Protein 4WSF (pdb70)

Radius of gyration: 13.21 Å; Cα contacts (8 Å, |Δi|>4): 270; chains: 2; bounding box: 29×33×33 Å

Secondary structure (DSSP, 8-state):
--TTEEEEEEE-TTS-EEEEEEEEEEEEEEGGGTEEEEEEEETTTS-EEEEEE--TT---EEETTTEEEEEEETTEEEEEEES-HHHHHHHHHHHHHHHT--TT-SBSS--/--SPPPSS---

Nearest PDB structures (foldseek):
  4wsf-assembly1_A  TM=1.009E+00  e=1.507E-22  Drosophila melanogaster
  6r8i-assembly1_A  TM=1.001E+00  e=1.956E-20  Homo sapiens
  7lxe-assembly1_A  TM=8.105E-01  e=1.086E-05  Homo sapiens
  1mke-assembly1_A  TM=8.027E-01  e=7.440E-05  unclassified
  1qc6-assembly1_B  TM=7.968E-01  e=1.333E-03  Mus musculus

Solvent-accessible surface area: 6706 Å² total; per-residue (Å²): 134,64,112,70,61,0,39,6,13,16,29,57,114,136,156,110,20,67,68,135,25,28,0,54,4,43,36,66,113,16,106,160,45,126,12,50,0,0,20,0,118,12,82,104,108,37,53,66,45,16,53,1,54,5,76,93,110,24,17,1,46,18,26,91,64,10,0,0,0,1,50,64,34,151,158,88,24,4,0,0,0,2,55,54,96,41,0,0,38,54,2,4,91,60,0,1,130,50,26,66,65,90,69,90,43,97,53,0,45,139,175,192,77,28,84,112,10,161,45,30,13,101

Sequence (122 aa):
DTRRRVKLYALNAERQWDDRGTGHVSSTYVERLKGISLLVRAESDGSLLLESKIQPDTAYQKQQDTLIVWSEGDNFDLALSFQEKAGCDEIWEKICQVQGKDPSVEITQDIVVFKKPLAPAP

Structure (mmCIF, N/CA/C/O backbone):
data_4WSF
#
_entry.id   4WSF
#
_cell.length_a   67.755
_cell.length_b   67.755
_cell.length_c   53.370
_cell.angle_alpha   90.000
_cell.angle_beta   90.000
_cell.angle_gamma   120.000
#
_symmetry.space_group_name_H-M   'P 61'
#
loop_
_entity.id
_entity.type
_entity.pdbx_description
1 polymer 'Serine/threonine-protein phosphatase 4 regulatory subunit 3'
2 polymer Cenp-C
3 non-polymer 'SULFATE ION'
4 water water
#
loop_
_atom_site.group_PDB
_atom_site.id
_atom_site.type_symbol
_atom_site.label_atom_id
_atom_site.label_alt_id
_atom_site.label_comp_id
_atom_site.label_asym_id
_atom_site.label_entity_id
_atom_site.label_seq_id
_atom_site.pdbx_PDB_ins_code
_atom_site.Cartn_x
_atom_site.Cartn_y
_atom_site.Cartn_z
_atom_site.occupancy
_atom_site.B_iso_or_equiv
_atom_site.auth_seq_id
_atom_site.auth_comp_id
_atom_site.auth_asym_id
_atom_site.auth_atom_id
_atom_site.pdbx_PDB_model_num
ATOM 1 N N . ASP A 1 3 ? 38.548 20.599 -13.655 1.00 62.59 4 ASP A N 1
ATOM 2 C CA . ASP A 1 3 ? 39.407 21.648 -13.117 1.00 61.76 4 ASP A CA 1
ATOM 3 C C . ASP A 1 3 ? 40.868 21.206 -13.106 1.00 53.52 4 ASP A C 1
ATOM 4 O O . ASP A 1 3 ? 41.162 20.020 -12.900 1.00 55.45 4 ASP A O 1
ATOM 12 N N . THR A 1 4 ? 41.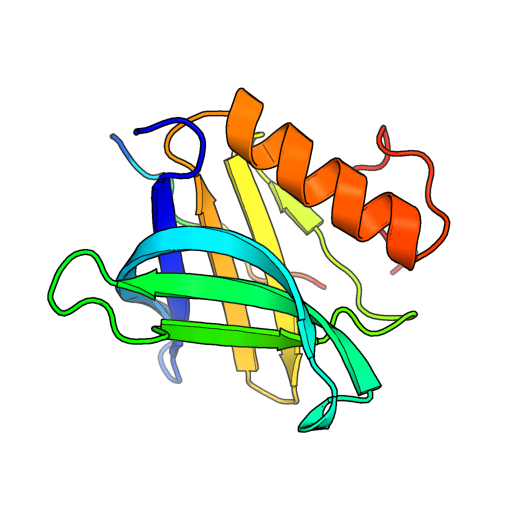772 22.158 -13.338 1.00 41.59 5 THR A N 1
ATOM 13 C CA . THR A 1 4 ? 43.208 21.890 -13.276 1.00 32.90 5 THR A CA 1
ATOM 14 C C . THR A 1 4 ? 43.969 22.770 -12.292 1.00 25.15 5 THR A C 1
ATOM 15 O O . THR A 1 4 ? 45.102 22.443 -11.941 1.00 22.61 5 THR A O 1
ATOM 26 N N . ARG A 1 5 ? 43.386 23.884 -11.855 1.00 23.70 6 ARG A N 1
ATOM 27 C CA . ARG A 1 5 ? 44.155 24.796 -11.014 1.00 23.67 6 ARG A CA 1
ATOM 28 C C . ARG A 1 5 ? 44.575 24.119 -9.710 1.00 21.41 6 ARG A C 1
ATOM 29 O O . ARG A 1 5 ? 45.646 24.400 -9.202 1.00 19.25 6 ARG A O 1
ATOM 50 N N . ARG A 1 6 ? 43.746 23.222 -9.180 1.00 20.78 7 ARG A N 1
ATOM 51 C CA . ARG A 1 6 ? 44.070 22.542 -7.924 1.00 19.69 7 ARG A CA 1
ATOM 52 C C . ARG A 1 6 ? 44.513 21.091 -8.130 1.00 18.04 7 ARG A C 1
ATOM 53 O O . ARG A 1 6 ? 44.530 20.286 -7.197 1.00 17.57 7 ARG A O 1
ATOM 74 N N . ARG A 1 7 ? 44.903 20.763 -9.350 1.00 18.22 8 ARG A N 1
ATOM 75 C CA . ARG A 1 7 ? 45.354 19.425 -9.656 1.00 17.64 8 ARG A CA 1
ATOM 76 C C . ARG A 1 7 ? 46.770 19.254 -9.163 1.00 17.60 8 ARG A C 1
ATOM 77 O O . ARG A 1 7 ? 47.630 20.122 -9.400 1.00 18.41 8 ARG A O 1
ATOM 98 N N . VAL A 1 8 ? 46.993 18.151 -8.446 1.00 17.29 9 VAL A N 1
ATOM 99 C CA . VAL A 1 8 ? 48.276 17.869 -7.811 1.00 16.80 9 VAL A CA 1
ATOM 100 C C . VAL A 1 8 ? 48.645 16.410 -7.927 1.00 18.08 9 VAL A C 1
ATOM 101 O O . VAL A 1 8 ? 47.791 15.555 -8.165 1.00 19.62 9 VAL A O 1
ATOM 114 N N . LYS A 1 9 ? 49.929 16.138 -7.724 1.00 17.36 10 LYS A N 1
ATOM 115 C CA . LYS A 1 9 ? 50.402 14.793 -7.446 1.00 18.14 10 LYS A CA 1
ATOM 116 C C . LYS A 1 9 ? 50.954 14.798 -6.022 1.00 18.93 10 LYS A C 1
ATOM 117 O O . LYS A 1 9 ? 51.618 15.736 -5.627 1.00 19.36 10 LYS A O 1
ATOM 136 N N . LEU A 1 10 ? 50.623 13.782 -5.238 1.00 18.67 11 LEU A N 1
ATOM 137 C CA . LEU A 1 10 ? 51.193 13.635 -3.903 1.00 20.50 11 LEU A CA 1
ATOM 138 C C . LEU A 1 10 ? 52.390 12.705 -3.962 1.00 20.91 11 LEU A C 1
ATOM 139 O O . LEU A 1 10 ? 52.277 11.583 -4.453 1.00 23.82 11 LEU A O 1
ATOM 155 N N . TYR A 1 11 ? 53.529 13.174 -3.456 1.00 20.47 12 TYR A N 1
ATOM 156 C CA . TYR A 1 11 ? 54.726 12.353 -3.336 1.00 21.17 12 TYR A CA 1
ATOM 157 C C . TYR A 1 11 ? 55.025 12.113 -1.871 1.00 22.38 12 TYR A C 1
ATOM 158 O O . TYR A 1 11 ? 54.809 12.987 -1.040 1.00 19.75 12 TYR A O 1
ATOM 176 N N . ALA A 1 12 ? 55.540 10.929 -1.568 1.00 25.19 13 ALA A N 1
ATOM 177 C CA . ALA A 1 12 ? 55.992 10.607 -0.225 1.00 24.95 13 ALA A CA 1
ATOM 178 C C . ALA A 1 12 ? 57.374 9.967 -0.296 1.00 30.60 13 ALA A C 1
ATOM 179 O O . ALA A 1 12 ? 57.638 9.126 -1.153 1.00 31.00 13 ALA A O 1
ATOM 186 N N . LEU A 1 13 ? 58.256 10.394 0.594 1.00 31.63 14 LEU A N 1
ATOM 187 C CA . LEU A 1 13 ? 59.616 9.874 0.647 1.00 35.66 14 LEU A CA 1
ATOM 188 C C . LEU A 1 13 ? 59.647 8.495 1.305 1.00 42.00 14 LEU A C 1
ATOM 189 O O . LEU A 1 13 ? 59.175 8.330 2.427 1.00 42.40 14 LEU A O 1
ATOM 205 N N . ASN A 1 14 ? 60.201 7.506 0.611 1.00 47.91 15 ASN A N 1
ATOM 206 C CA . ASN A 1 14 ? 60.238 6.150 1.153 1.00 54.66 15 ASN A CA 1
ATOM 207 C C . ASN A 1 14 ? 61.543 5.850 1.882 1.00 61.04 15 ASN A C 1
ATOM 208 O O . ASN A 1 14 ? 62.446 6.689 1.932 1.00 60.20 15 ASN A O 1
ATOM 219 N N . ALA A 1 15 ? 61.624 4.643 2.440 1.00 67.25 16 ALA A N 1
ATOM 220 C CA . ALA A 1 15 ? 62.786 4.203 3.204 1.00 71.86 16 ALA A CA 1
ATOM 221 C C . ALA A 1 15 ? 64.055 4.244 2.361 1.00 75.81 16 ALA A C 1
ATOM 222 O O . ALA A 1 15 ? 65.152 4.449 2.885 1.00 76.89 16 ALA A O 1
ATOM 229 N N . GLU A 1 16 ? 63.897 4.044 1.055 1.00 77.46 17 GLU A N 1
ATOM 230 C CA . GLU A 1 16 ? 65.021 4.084 0.125 1.00 78.69 17 GLU A CA 1
ATOM 231 C C . GLU A 1 16 ? 65.298 5.513 -0.344 1.00 75.33 17 GLU A C 1
ATOM 232 O O . GLU A 1 16 ? 66.144 5.741 -1.209 1.00 73.55 17 GLU A O 1
ATOM 244 N N . ARG A 1 17 ? 64.570 6.463 0.237 1.00 74.20 18 ARG A N 1
ATOM 245 C CA . ARG A 1 17 ? 64.739 7.881 -0.057 1.00 73.49 18 ARG A CA 1
ATOM 246 C C . ARG A 1 17 ? 64.453 8.205 -1.526 1.00 69.16 18 ARG A C 1
ATOM 247 O O . ARG A 1 17 ? 65.090 9.069 -2.123 1.00 68.65 18 ARG A O 1
ATOM 268 N N . GLN A 1 18 ? 63.496 7.493 -2.106 1.00 65.27 19 GLN A N 1
ATOM 269 C CA . GLN A 1 18 ? 62.924 7.890 -3.383 1.00 61.94 19 GLN A CA 1
ATOM 270 C C . GLN A 1 18 ? 61.597 8.554 -3.081 1.00 52.84 19 GLN A C 1
ATOM 271 O O . GLN A 1 18 ? 60.911 8.151 -2.147 1.00 48.76 19 GLN A O 1
ATOM 285 N N . TRP A 1 19 ? 61.240 9.569 -3.860 1.00 46.97 20 TRP A N 1
ATOM 286 C CA . TRP A 1 19 ? 59.910 10.148 -3.773 1.00 42.05 20 TRP A CA 1
ATOM 287 C C . TRP A 1 19 ? 58.939 9.259 -4.524 1.00 42.29 20 TRP A C 1
ATOM 288 O O . TRP A 1 19 ? 59.008 9.132 -5.753 1.00 44.11 20 TRP A O 1
ATOM 309 N N . ASP A 1 20 ? 58.051 8.624 -3.773 1.00 40.93 21 ASP A N 1
ATOM 310 C CA . ASP A 1 20 ? 57.073 7.722 -4.353 1.00 42.49 21 ASP A CA 1
ATOM 311 C C . ASP A 1 20 ? 55.829 8.495 -4.775 1.00 37.61 21 ASP A C 1
ATOM 312 O O . ASP A 1 20 ? 55.291 9.292 -4.010 1.00 34.17 21 ASP A O 1
ATOM 321 N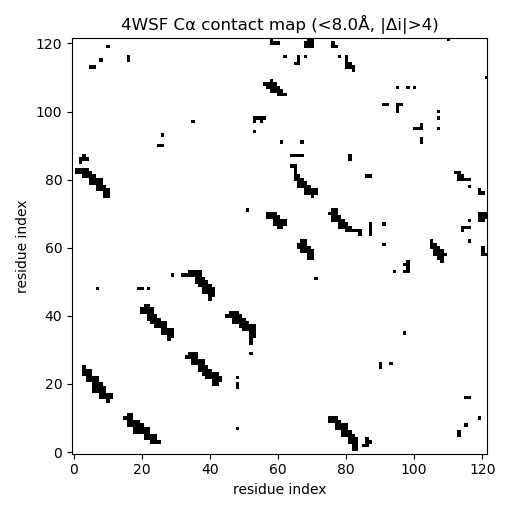 N . ASP A 1 21 ? 55.393 8.256 -6.002 1.00 36.63 22 ASP A N 1
ATOM 322 C CA . ASP A 1 21 ? 54.187 8.871 -6.539 1.00 36.40 22 ASP A CA 1
ATOM 323 C C . ASP A 1 21 ? 52.984 8.156 -5.938 1.00 37.08 22 ASP A C 1
ATOM 324 O O . ASP A 1 21 ? 52.772 6.974 -6.186 1.00 39.56 22 ASP A O 1
ATOM 333 N N . ARG A 1 22 ? 52.233 8.872 -5.112 1.00 33.69 23 ARG A N 1
ATOM 334 C CA . ARG A 1 22 ? 51.084 8.317 -4.398 1.00 33.77 23 ARG A CA 1
ATOM 335 C C . ARG A 1 22 ? 49.741 8.556 -5.099 1.00 33.03 23 ARG A C 1
ATOM 336 O O . ARG A 1 22 ? 48.698 8.056 -4.667 1.00 34.42 23 ARG A O 1
ATOM 357 N N . GLY A 1 23 ? 49.773 9.304 -6.188 1.00 27.49 24 GLY A N 1
ATOM 358 C CA . GLY A 1 23 ? 48.588 9.511 -6.993 1.00 27.17 24 GLY A CA 1
ATOM 359 C C . GLY A 1 23 ? 48.305 10.958 -7.323 1.00 24.81 24 GLY A C 1
ATOM 360 O O . GLY A 1 23 ? 48.811 11.883 -6.684 1.00 23.33 24 GLY A O 1
ATOM 364 N N . THR A 1 24 ? 47.485 11.132 -8.349 1.00 24.01 25 THR A N 1
ATOM 365 C CA . THR A 1 24 ? 47.028 12.440 -8.788 1.00 22.00 25 THR A CA 1
ATOM 366 C C . THR A 1 24 ? 45.667 12.747 -8.175 1.00 21.17 25 THR A C 1
ATOM 367 O O . THR A 1 24 ? 44.838 11.850 -8.000 1.00 23.01 25 THR A O 1
ATOM 378 N N . GLY A 1 25 ? 45.427 14.014 -7.860 1.00 20.91 26 GLY A N 1
ATOM 379 C CA . GLY A 1 25 ? 44.181 14.391 -7.239 1.00 20.73 26 GLY A CA 1
ATOM 380 C C . GLY A 1 25 ? 43.977 15.885 -7.258 1.00 19.19 26 GLY A C 1
ATOM 381 O O . GLY A 1 25 ? 44.698 16.619 -7.945 1.00 19.74 26 GLY A O 1
ATOM 385 N N . HIS A 1 26 ? 42.987 16.332 -6.495 1.00 19.81 27 HIS A N 1
ATOM 386 C CA . HIS A 1 26 ? 42.698 17.750 -6.362 1.00 19.80 27 HIS A CA 1
ATOM 387 C C . HIS A 1 26 ? 42.730 18.156 -4.914 1.00 18.06 27 HIS A C 1
ATOM 388 O O . HIS A 1 26 ? 42.178 17.456 -4.066 1.00 18.21 27 HIS A O 1
ATOM 402 N N . VAL A 1 27 ? 43.412 19.268 -4.656 1.00 16.86 28 VAL A N 1
ATOM 403 C CA . VAL A 1 27 ? 43.671 19.735 -3.298 1.00 15.86 28 VAL A CA 1
ATOM 404 C C . VAL A 1 27 ? 42.751 20.874 -2.889 1.00 17.08 28 VAL A C 1
ATOM 405 O O . VAL A 1 27 ? 42.407 21.757 -3.682 1.00 18.54 28 VAL A O 1
ATOM 418 N N . SER A 1 28 ? 42.341 20.832 -1.622 1.00 15.90 29 SER A N 1
ATOM 419 C CA . SER A 1 28 ? 41.542 21.882 -1.026 1.00 17.25 29 SER A CA 1
ATOM 420 C C . SER A 1 28 ? 41.952 22.013 0.433 1.00 16.25 29 SER A C 1
ATOM 421 O O . SER A 1 28 ? 42.746 21.210 0.931 1.00 17.30 29 SER A O 1
ATOM 429 N N . SER A 1 29 ? 41.403 23.019 1.105 1.00 19.31 30 SER A N 1
ATOM 430 C CA . SER A 1 29 ? 41.548 23.120 2.551 1.00 19.35 30 SER A CA 1
ATOM 431 C C . SER A 1 29 ? 40.194 23.310 3.200 1.00 22.12 30 SER A C 1
ATOM 432 O O . SER A 1 29 ? 39.281 23.907 2.623 1.00 25.25 30 SER A O 1
ATOM 440 N N . THR A 1 30 ? 40.066 22.807 4.414 1.00 20.28 31 THR A N 1
ATOM 441 C CA . THR A 1 30 ? 38.839 23.009 5.173 1.00 22.17 31 THR A CA 1
ATOM 442 C C . THR A 1 30 ? 39.101 22.618 6.608 1.00 21.22 31 THR A C 1
ATOM 443 O O . THR A 1 30 ? 40.101 21.965 6.908 1.00 19.30 31 THR A O 1
ATOM 454 N N . TYR A 1 31 ? 38.210 23.035 7.497 1.00 23.23 32 TYR A N 1
ATOM 455 C CA . TYR A 1 31 ? 38.286 22.614 8.879 1.00 24.86 32 TYR A CA 1
ATOM 456 C C . TYR A 1 31 ? 37.835 21.173 9.012 1.00 26.15 32 TYR A C 1
ATOM 457 O O . TYR A 1 31 ? 36.763 20.811 8.550 1.00 28.18 32 TYR A O 1
ATOM 475 N N . VAL A 1 32 ? 38.661 20.370 9.671 1.00 26.04 33 VAL A N 1
ATOM 476 C CA . VAL A 1 32 ? 38.347 18.972 9.939 1.00 28.42 33 VAL A CA 1
ATOM 477 C C . VAL A 1 32 ? 38.238 18.780 11.444 1.00 33.86 33 VAL A C 1
ATOM 478 O O . VAL A 1 32 ? 39.234 18.905 12.161 1.00 34.89 33 VAL A O 1
ATOM 491 N N . GLU A 1 33 ? 37.029 18.479 11.913 1.00 36.14 34 GLU A N 1
ATOM 492 C CA . GLU A 1 33 ? 36.761 18.384 13.343 1.00 40.46 34 GLU A CA 1
ATOM 493 C C . GLU A 1 33 ? 37.627 17.335 14.035 1.00 42.11 34 GLU A C 1
ATOM 494 O O . GLU A 1 33 ? 38.143 17.581 15.121 1.00 43.03 34 GLU A O 1
ATOM 506 N N . ARG A 1 34 ? 37.793 16.171 13.413 1.00 44.40 35 ARG A N 1
ATOM 507 C CA . ARG A 1 34 ? 38.516 15.082 14.063 1.00 46.52 35 ARG A CA 1
ATOM 508 C C . ARG A 1 34 ? 39.985 15.446 14.205 1.00 40.74 35 ARG A C 1
ATOM 509 O O . ARG A 1 34 ? 40.697 14.839 14.994 1.00 42.91 35 ARG A O 1
ATOM 530 N N . LEU A 1 35 ? 40.425 16.452 13.445 1.00 38.44 36 LEU A N 1
ATOM 531 C CA . LEU A 1 35 ? 41.789 16.949 13.526 1.00 37.84 36 LEU A CA 1
ATOM 532 C C . LEU A 1 35 ? 41.878 18.293 14.255 1.00 37.70 36 LEU A C 1
ATOM 533 O O . LEU A 1 35 ? 42.965 18.763 14.569 1.00 35.69 36 LEU A O 1
ATOM 549 N N . LYS A 1 36 ? 40.732 18.909 14.515 1.00 36.56 37 LYS A N 1
ATOM 550 C CA . LYS A 1 36 ? 40.684 20.174 15.240 1.00 35.24 37 LYS A CA 1
ATOM 551 C C . LYS A 1 36 ? 41.507 21.249 14.552 1.00 31.76 37 LYS A C 1
ATOM 552 O O . LYS A 1 36 ? 42.291 21.926 15.179 1.00 33.55 37 LYS A O 1
ATOM 571 N N . GLY A 1 37 ? 41.354 21.396 13.244 1.00 28.00 38 GLY A N 1
ATOM 572 C CA . GLY A 1 37 ? 42.005 22.511 12.584 1.00 24.92 38 GLY A CA 1
ATOM 573 C C . GLY A 1 37 ? 41.844 22.461 11.087 1.00 22.96 38 GLY A C 1
ATOM 574 O O . GLY A 1 37 ? 41.395 21.453 10.546 1.00 22.76 38 GLY A O 1
ATOM 578 N N . ILE A 1 38 ? 42.205 23.565 10.440 1.00 20.84 39 ILE A N 1
ATOM 579 C CA . ILE A 1 38 ? 42.240 23.643 8.987 1.00 18.64 39 ILE A CA 1
ATOM 580 C C . ILE A 1 38 ? 43.238 22.615 8.496 1.00 17.12 39 ILE A C 1
ATOM 581 O O . ILE A 1 38 ? 44.355 22.536 9.003 1.00 17.94 39 ILE A O 1
ATOM 597 N N . SER A 1 39 ? 42.842 21.857 7.475 1.00 16.14 40 SER A N 1
ATOM 598 C CA . SER A 1 39 ? 43.604 20.725 6.989 1.00 16.17 40 SER A CA 1
ATOM 599 C C . SER A 1 39 ? 43.669 20.752 5.475 1.00 16.98 40 SER A C 1
ATOM 600 O O . SER A 1 39 ? 42.775 21.278 4.830 1.00 17.92 40 SER A O 1
ATOM 608 N N . LEU A 1 40 ? 44.731 20.181 4.929 1.00 15.12 41 LEU A N 1
ATOM 609 C CA . LEU A 1 40 ? 44.834 19.980 3.482 1.00 14.62 41 LEU A CA 1
ATOM 610 C C . LEU A 1 40 ? 44.243 18.637 3.120 1.00 16.96 41 LEU A C 1
ATOM 611 O O . LEU A 1 40 ? 44.593 17.622 3.730 1.00 18.40 41 LEU A O 1
ATOM 627 N N . LEU A 1 41 ? 43.364 18.645 2.115 1.00 16.88 42 LEU A N 1
ATOM 628 C CA . LEU A 1 41 ? 42.704 17.441 1.625 1.00 16.21 42 LEU A CA 1
ATOM 629 C C . LEU A 1 41 ? 43.064 17.252 0.165 1.00 16.85 42 LEU A C 1
ATOM 630 O O . LEU A 1 41 ? 43.035 18.200 -0.584 1.00 19.94 42 LEU A O 1
ATOM 646 N N . VAL A 1 42 ? 43.419 16.035 -0.218 1.00 16.34 43 VAL A N 1
ATOM 647 C CA . VAL A 1 42 ? 43.615 15.711 -1.626 1.00 17.30 43 VAL A CA 1
ATOM 648 C C . VAL A 1 42 ? 42.674 14.588 -1.979 1.00 18.95 43 VAL A C 1
ATOM 649 O O . VAL A 1 42 ? 42.719 13.518 -1.367 1.00 20.49 43 VAL A O 1
ATOM 662 N N . ARG A 1 43 ? 41.818 14.841 -2.973 1.00 20.42 44 ARG A N 1
ATOM 663 C CA . ARG A 1 43 ? 40.869 13.845 -3.449 1.00 20.55 44 ARG A CA 1
ATOM 664 C C . ARG A 1 43 ? 41.396 13.204 -4.721 1.00 19.09 44 ARG A C 1
ATOM 665 O O . ARG A 1 43 ? 41.706 13.885 -5.692 1.00 20.23 44 ARG A O 1
ATOM 686 N N . ALA A 1 44 ? 41.476 11.882 -4.707 1.00 18.74 45 ALA A N 1
ATOM 687 C CA . ALA A 1 44 ? 42.083 11.124 -5.798 1.00 19.52 45 ALA A CA 1
ATOM 688 C C . ALA A 1 44 ? 41.264 11.196 -7.065 1.00 18.95 45 ALA A C 1
ATOM 689 O O . ALA A 1 44 ? 40.058 11.047 -7.035 1.00 18.10 45 ALA A O 1
ATOM 696 N N . GLU A 1 45 ? 41.931 11.405 -8.188 1.00 19.56 46 GLU A N 1
ATOM 697 C CA . GLU A 1 45 ? 41.265 11.308 -9.480 1.00 22.37 46 GLU A CA 1
ATOM 698 C C . GLU A 1 45 ? 40.792 9.894 -9.783 1.00 22.03 46 GLU A C 1
ATOM 699 O O . GLU A 1 45 ? 39.788 9.694 -10.473 1.00 21.87 46 GLU A O 1
ATOM 711 N N . SER A 1 46 ? 41.526 8.911 -9.276 1.00 21.09 47 SER A N 1
ATOM 712 C CA . SER A 1 46 ? 41.220 7.507 -9.533 1.00 23.01 47 SER A CA 1
ATOM 713 C C . SER A 1 46 ? 39.835 7.107 -9.034 1.00 21.90 47 SER A C 1
ATOM 714 O O . SER A 1 46 ? 39.018 6.553 -9.783 1.00 23.01 47 SER A O 1
ATOM 722 N N . ASP A 1 47 ? 39.568 7.365 -7.753 1.00 20.05 48 ASP A N 1
ATOM 723 C CA . ASP A 1 47 ? 38.353 6.829 -7.129 1.00 19.26 48 ASP A CA 1
ATOM 724 C C . ASP A 1 47 ? 37.659 7.790 -6.177 1.00 19.04 48 ASP A C 1
ATOM 725 O O . ASP A 1 47 ? 36.689 7.413 -5.540 1.00 19.29 48 ASP A O 1
ATOM 734 N N . GLY A 1 48 ? 38.136 9.028 -6.116 1.00 18.25 49 GLY A N 1
ATOM 735 C CA . GLY A 1 48 ? 37.521 10.063 -5.306 1.00 17.52 49 GLY A CA 1
ATOM 736 C C . GLY A 1 48 ? 37.772 9.947 -3.816 1.00 16.88 49 GLY A C 1
ATOM 737 O O . GLY A 1 48 ? 37.152 10.666 -3.029 1.00 20.77 49 GLY A O 1
ATOM 741 N N . SER A 1 49 ? 38.676 9.056 -3.433 1.00 17.61 50 SER A N 1
ATOM 742 C CA . SER A 1 49 ? 39.015 8.873 -2.020 1.00 16.60 50 SER A CA 1
ATOM 743 C C . SER A 1 49 ? 39.954 9.967 -1.558 1.00 17.65 50 SER A C 1
ATOM 744 O O . SER A 1 49 ? 40.570 10.645 -2.370 1.00 19.66 50 SER A O 1
ATOM 752 N N . LEU A 1 50 ? 40.089 10.130 -0.246 1.00 18.41 51 LEU A N 1
ATOM 753 C CA . LEU A 1 50 ? 41.039 11.101 0.279 1.00 19.29 51 LEU A CA 1
ATOM 754 C C . LEU A 1 50 ? 42.417 10.471 0.334 1.00 20.03 51 LEU A C 1
ATOM 755 O O . LEU A 1 50 ? 42.706 9.601 1.161 1.00 23.34 51 LEU A O 1
ATOM 771 N N . LEU A 1 51 ? 43.256 10.926 -0.581 1.00 18.77 52 LEU A N 1
ATOM 772 C CA . LEU A 1 51 ? 44.645 10.531 -0.672 1.00 21.26 52 LEU A CA 1
ATOM 773 C C . LEU A 1 51 ? 45.440 11.150 0.485 1.00 20.59 52 LEU A C 1
ATOM 774 O O . LEU A 1 51 ? 46.396 10.558 1.013 1.00 22.98 52 LEU A O 1
ATOM 790 N N . LEU A 1 52 ? 45.014 12.342 0.878 1.00 19.27 53 LEU A N 1
ATOM 791 C CA . LEU A 1 52 ? 45.652 13.099 1.961 1.00 18.64 53 LEU A CA 1
ATOM 792 C C . LEU A 1 52 ? 44.607 13.811 2.791 1.00 18.77 53 LEU A C 1
ATOM 793 O O . LEU A 1 52 ? 43.673 14.384 2.247 1.00 18.79 53 LEU A O 1
ATOM 809 N N . GLU A 1 53 ? 44.777 13.775 4.112 1.00 19.23 54 GLU A N 1
ATOM 810 C CA . GLU A 1 53 ? 44.003 14.606 5.023 1.00 20.49 54 GLU A CA 1
ATOM 811 C C . GLU A 1 53 ? 44.946 15.012 6.147 1.00 22.19 54 GLU A C 1
ATOM 812 O O . GLU A 1 53 ? 45.135 14.270 7.092 1.00 24.85 54 GLU A O 1
ATOM 824 N N . SER A 1 54 ? 45.534 16.200 6.020 1.00 19.95 55 SER A N 1
ATOM 825 C CA . SER A 1 54 ? 46.696 16.617 6.808 1.00 18.84 55 SER A CA 1
ATOM 826 C C . SER A 1 54 ? 46.474 17.955 7.483 1.00 18.60 55 SER A C 1
ATOM 827 O O . SER A 1 54 ? 46.341 18.975 6.825 1.00 18.20 55 SER A O 1
ATOM 835 N N . LYS A 1 55 ? 46.447 17.951 8.814 1.00 19.40 56 LYS A N 1
ATOM 836 C CA . LYS A 1 55 ? 46.218 19.186 9.553 1.00 19.70 56 LYS A CA 1
ATOM 837 C C . LYS A 1 55 ? 47.384 20.125 9.347 1.00 18.22 56 LYS A C 1
ATOM 838 O O . LYS A 1 55 ? 48.532 19.697 9.340 1.00 21.14 56 LYS A O 1
ATOM 857 N N . ILE A 1 56 ? 47.083 21.412 9.192 1.00 16.00 57 ILE A N 1
ATOM 858 C CA . ILE A 1 56 ? 48.131 22.412 9.111 1.00 15.46 57 ILE A CA 1
ATOM 859 C C . ILE A 1 56 ? 48.502 22.793 10.548 1.00 17.23 57 ILE A C 1
ATOM 860 O O . ILE A 1 56 ? 47.824 23.613 11.183 1.00 19.40 57 ILE A O 1
ATOM 876 N N . GLN A 1 57 ? 49.562 22.182 11.065 1.00 18.09 58 GLN A N 1
ATOM 877 C CA . GLN A 1 57 ? 50.011 22.486 12.438 1.00 18.58 58 GLN A CA 1
ATOM 878 C C . GLN A 1 57 ? 50.609 23.888 12.480 1.00 19.45 58 GLN A C 1
ATOM 879 O O . GLN A 1 57 ? 51.094 24.376 11.482 1.00 19.93 58 GLN A O 1
ATOM 893 N N . PRO A 1 58 ? 50.590 24.540 13.651 1.00 19.77 59 PRO A N 1
ATOM 894 C CA . PRO A 1 58 ? 51.049 25.932 13.654 1.00 18.82 59 PRO A CA 1
ATOM 895 C C . PRO A 1 58 ? 52.554 26.070 13.455 1.00 18.45 59 PRO A C 1
ATOM 896 O O . PRO A 1 58 ? 53.023 27.135 13.068 1.00 18.99 59 PRO A O 1
ATOM 907 N N . ASP A 1 59 ? 53.307 25.010 13.711 1.00 20.31 60 ASP A N 1
ATOM 908 C CA . ASP A 1 59 ? 54.757 25.134 13.764 1.00 20.99 60 ASP A CA 1
ATOM 909 C C . ASP A 1 59 ? 55.499 24.293 12.739 1.00 20.01 60 ASP A C 1
ATOM 910 O O . ASP A 1 59 ? 56.735 24.254 12.746 1.00 24.12 60 ASP A O 1
ATOM 919 N N . THR A 1 60 ? 54.757 23.687 11.815 1.00 19.13 61 THR A N 1
ATOM 920 C CA . THR A 1 60 ? 55.367 22.887 10.766 1.00 18.64 61 THR A CA 1
ATOM 921 C C . THR A 1 60 ? 56.076 23.789 9.773 1.00 20.24 61 THR A C 1
ATOM 922 O O . THR A 1 60 ? 55.538 24.813 9.358 1.00 20.45 61 THR A O 1
ATOM 933 N N . ALA A 1 61 ? 57.289 23.407 9.404 1.00 21.67 62 ALA A N 1
ATOM 934 C CA . ALA A 1 61 ? 58.019 24.117 8.369 1.00 20.24 62 ALA A CA 1
ATOM 935 C C . ALA A 1 61 ? 57.603 23.618 7.007 1.00 19.39 62 ALA A C 1
ATOM 936 O O . ALA A 1 61 ? 58.068 22.578 6.573 1.00 22.40 62 ALA A O 1
ATOM 943 N N . TYR A 1 62 ? 56.716 24.356 6.346 1.00 17.87 63 TYR A N 1
ATOM 944 C CA . TYR A 1 62 ? 56.367 24.084 4.956 1.00 17.48 63 TYR A CA 1
ATOM 945 C C . TYR A 1 62 ? 57.337 24.840 4.097 1.00 18.60 63 TYR A C 1
ATOM 946 O O . TYR A 1 62 ? 57.621 26.007 4.375 1.00 19.80 63 TYR A O 1
ATOM 964 N N . GLN A 1 63 ? 57.830 24.190 3.052 1.00 19.75 64 GLN A N 1
ATOM 965 C CA . GLN A 1 63 ? 58.760 24.818 2.126 1.00 20.67 64 GLN A CA 1
ATOM 966 C C . GLN A 1 63 ? 58.188 24.802 0.719 1.00 18.23 64 GLN A C 1
ATOM 967 O O . GLN A 1 63 ? 57.753 23.771 0.220 1.00 19.40 64 GLN A O 1
ATOM 981 N N . LYS A 1 64 ? 58.205 25.962 0.079 1.00 20.27 65 LYS A N 1
ATOM 982 C CA . LYS A 1 64 ? 57.794 26.050 -1.310 1.00 20.40 65 LYS A CA 1
ATOM 983 C C . LYS A 1 64 ? 59.017 25.918 -2.180 1.00 23.14 65 LYS A C 1
ATOM 984 O O . LYS A 1 64 ? 59.932 26.727 -2.060 1.00 28.47 65 LYS A O 1
ATOM 1003 N N . GLN A 1 65 ? 59.036 24.904 -3.049 1.00 20.75 66 GLN A N 1
ATOM 1004 C CA . GLN A 1 65 ? 60.165 24.661 -3.947 1.00 22.16 66 GLN A CA 1
ATOM 1005 C C . GLN A 1 65 ? 59.728 24.836 -5.380 1.00 18.31 66 GLN A C 1
ATOM 1006 O O . GLN A 1 65 ? 58.673 24.328 -5.776 1.00 19.28 66 GLN A O 1
ATOM 1020 N N . GLN A 1 66 ? 60.563 25.512 -6.164 1.00 19.70 67 GLN A N 1
ATOM 1021 C CA . GLN A 1 66 ? 60.370 25.610 -7.618 1.00 19.07 67 GLN A CA 1
ATOM 1022 C C . GLN A 1 66 ? 58.992 26.104 -8.030 1.00 19.51 67 GLN A C 1
ATOM 1023 O O . GLN A 1 66 ? 58.465 25.696 -9.076 1.00 19.53 67 GLN A O 1
ATOM 1037 N N . ASP A 1 67 ? 58.418 26.960 -7.195 1.00 19.44 68 ASP A N 1
ATOM 1038 C CA . ASP A 1 67 ? 57.111 27.603 -7.434 1.00 18.16 68 ASP A CA 1
ATOM 1039 C C . ASP A 1 67 ? 55.906 26.674 -7.394 1.00 16.50 68 ASP A C 1
ATOM 1040 O O . ASP A 1 67 ? 54.790 27.162 -7.211 1.00 22.24 68 ASP A O 1
ATOM 1049 N N . THR A 1 68 ? 56.093 25.358 -7.526 1.00 15.13 69 THR A N 1
ATOM 1050 C CA . THR A 1 68 ? 54.936 24.465 -7.662 1.00 16.52 69 THR A CA 1
ATOM 1051 C C . THR A 1 68 ? 54.962 23.268 -6.722 1.00 16.56 69 THR A C 1
ATOM 1052 O O . THR A 1 68 ? 5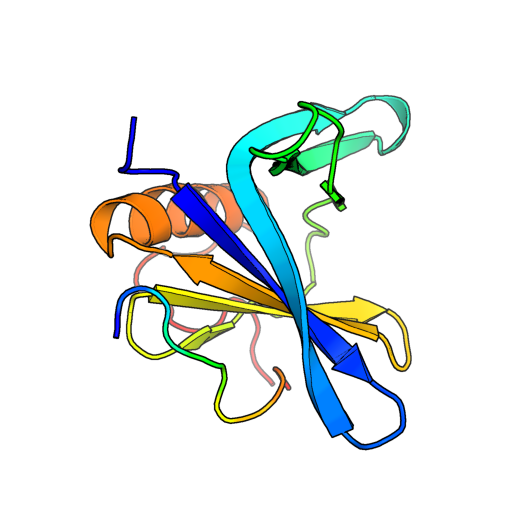4.099 22.399 -6.818 1.00 17.47 69 THR A O 1
ATOM 1063 N N . LEU A 1 69 ? 55.950 23.216 -5.823 1.00 15.40 70 LEU A N 1
ATOM 1064 C CA . LEU A 1 69 ? 56.021 22.161 -4.810 1.00 16.46 70 LEU A CA 1
ATOM 1065 C C . LEU A 1 69 ? 55.843 22.752 -3.421 1.00 17.20 70 LEU A C 1
ATOM 1066 O O . LEU A 1 69 ? 56.432 23.776 -3.109 1.00 18.19 70 LEU A O 1
ATOM 1082 N N . ILE A 1 70 ? 55.030 22.098 -2.609 1.00 15.77 71 ILE A N 1
ATOM 1083 C CA . ILE A 1 70 ? 54.924 22.394 -1.177 1.00 16.29 71 ILE A CA 1
ATOM 1084 C C . ILE A 1 70 ? 55.387 21.133 -0.448 1.00 16.59 71 ILE A C 1
ATOM 1085 O O . ILE A 1 70 ? 54.807 20.072 -0.612 1.00 16.60 71 ILE A O 1
ATOM 1101 N N . VAL A 1 71 ? 56.463 21.269 0.325 1.00 16.74 72 VAL A N 1
ATOM 1102 C CA . VAL A 1 71 ? 57.184 20.137 0.896 1.00 18.14 72 VAL A CA 1
ATOM 1103 C C . VAL A 1 71 ? 57.270 20.303 2.407 1.00 17.69 72 VAL A C 1
ATOM 1104 O O . VAL A 1 71 ? 57.587 21.383 2.894 1.00 19.34 72 VAL A O 1
ATOM 1117 N N . TRP A 1 72 ? 56.988 19.237 3.148 1.00 18.56 73 TRP A N 1
ATOM 1118 C CA . TRP A 1 72 ? 57.030 19.317 4.606 1.00 18.84 73 TRP A CA 1
ATOM 1119 C C . TRP A 1 72 ? 57.228 17.964 5.248 1.00 19.32 73 TRP A C 1
ATOM 1120 O O . TRP A 1 72 ? 57.045 16.934 4.620 1.00 20.41 73 TRP A O 1
ATOM 1141 N N . SER A 1 73 ? 57.617 17.990 6.521 1.00 21.05 74 SER A N 1
ATOM 1142 C CA . SER A 1 73 ? 57.690 16.786 7.319 1.00 22.54 74 SER A CA 1
ATOM 1143 C C . SER A 1 73 ? 56.390 16.608 8.095 1.00 25.40 74 SER A C 1
ATOM 1144 O O . SER A 1 73 ? 55.993 17.486 8.867 1.00 25.37 74 SER A O 1
ATOM 1152 N N . GLU A 1 74 ? 55.730 15.477 7.860 1.00 30.03 75 GLU A N 1
ATOM 1153 C CA . GLU A 1 74 ? 54.400 15.200 8.393 1.00 35.92 75 GLU A CA 1
ATOM 1154 C C . GLU A 1 74 ? 54.530 14.434 9.703 1.00 41.58 75 GLU A C 1
ATOM 1155 O O . GLU A 1 74 ? 53.574 14.323 10.471 1.00 43.90 75 GLU A O 1
ATOM 1167 N N . GLY A 1 75 ? 55.732 13.922 9.959 1.00 44.33 76 GLY A N 1
ATOM 1168 C CA . GLY A 1 75 ? 56.050 13.272 11.215 1.00 50.88 76 GLY A CA 1
ATOM 1169 C C . GLY A 1 75 ? 57.483 12.779 11.176 1.00 56.67 76 GLY A C 1
ATOM 1170 O O . GLY A 1 75 ? 58.210 13.054 10.221 1.00 58.68 76 GLY A O 1
ATOM 1174 N N . ASP A 1 76 ? 57.901 12.063 12.213 1.00 60.97 77 ASP A N 1
ATOM 1175 C CA . ASP A 1 76 ? 59.211 11.429 12.200 1.00 65.71 77 ASP A CA 1
ATOM 1176 C C . ASP A 1 76 ? 59.294 10.452 11.032 1.00 65.15 77 ASP A C 1
ATOM 1177 O O . ASP A 1 76 ? 58.427 9.591 10.872 1.00 64.37 77 ASP A O 1
ATOM 1186 N N . ASN A 1 77 ? 60.337 10.596 10.218 1.00 65.48 78 ASN A N 1
ATOM 1187 C CA . ASN A 1 77 ? 60.547 9.730 9.059 1.00 64.36 78 ASN A CA 1
ATOM 1188 C C . ASN A 1 77 ? 59.350 9.726 8.096 1.00 57.16 78 ASN A C 1
ATOM 1189 O O . ASN A 1 77 ? 59.088 8.728 7.420 1.00 57.29 78 ASN A O 1
ATOM 1200 N N . PHE A 1 78 ? 58.639 10.851 8.022 1.00 49.43 79 PHE A N 1
ATOM 1201 C CA . PHE A 1 78 ? 57.468 10.959 7.155 1.00 44.44 79 PHE A CA 1
ATOM 1202 C C . PHE A 1 78 ? 57.450 12.291 6.403 1.00 37.79 79 PHE A C 1
ATOM 1203 O O . PHE A 1 78 ? 56.931 13.292 6.895 1.00 38.36 79 PHE A O 1
ATOM 1220 N N . ASP A 1 79 ? 58.013 12.282 5.200 1.00 30.75 80 ASP A N 1
ATOM 1221 C CA . ASP A 1 79 ? 58.127 13.486 4.384 1.00 26.79 80 ASP A CA 1
ATOM 1222 C C . ASP A 1 79 ? 57.175 13.458 3.194 1.00 23.42 80 ASP A C 1
ATOM 1223 O O . ASP A 1 79 ? 57.124 12.463 2.464 1.00 24.81 80 ASP A O 1
ATOM 1232 N N . LEU A 1 80 ? 56.437 14.555 3.009 1.00 19.91 81 LEU A N 1
ATOM 1233 C CA . LEU A 1 80 ? 55.451 14.677 1.939 1.00 18.48 81 LEU A CA 1
ATOM 1234 C C . LEU A 1 80 ? 55.729 15.867 1.041 1.00 17.63 81 LEU A C 1
ATOM 1235 O O . LEU A 1 80 ? 56.351 16.842 1.451 1.00 19.67 81 LEU A O 1
ATOM 1251 N N . ALA A 1 81 ? 55.242 15.773 -0.190 1.00 19.32 82 ALA A N 1
ATOM 1252 C CA . ALA A 1 81 ? 55.290 16.887 -1.126 1.00 19.78 82 ALA A CA 1
ATOM 1253 C C . ALA A 1 81 ? 54.034 16.900 -1.967 1.00 18.77 82 ALA A C 1
ATOM 1254 O O . ALA A 1 81 ? 53.604 15.859 -2.472 1.00 20.02 82 ALA A O 1
ATOM 1261 N N . LEU A 1 82 ? 53.465 18.086 -2.125 1.00 17.32 83 LEU A N 1
ATOM 1262 C CA . LEU A 1 82 ? 52.392 18.316 -3.093 1.00 16.27 83 LEU A CA 1
ATOM 1263 C C . LEU A 1 82 ? 53.005 18.964 -4.306 1.00 17.09 83 LEU A C 1
ATOM 1264 O O . LEU A 1 82 ? 53.582 20.025 -4.189 1.00 17.10 83 LEU A O 1
ATOM 1280 N N . SER A 1 83 ? 52.853 18.328 -5.460 1.00 16.62 84 SER A N 1
ATOM 1281 C CA . SER A 1 83 ? 53.390 18.832 -6.717 1.00 16.45 84 SER A CA 1
ATOM 1282 C C . SER A 1 83 ? 52.234 19.355 -7.527 1.00 16.28 84 SER A C 1
ATOM 1283 O O . SER A 1 83 ? 51.351 18.582 -7.927 1.00 17.93 84 SER A O 1
ATOM 1291 N N . PHE A 1 84 ? 52.226 20.660 -7.748 1.00 16.41 85 PHE A N 1
ATOM 1292 C CA . PHE A 1 84 ? 51.102 21.311 -8.420 1.00 15.29 85 PHE A CA 1
ATOM 1293 C C . PHE A 1 84 ? 51.298 21.358 -9.928 1.00 17.43 85 PHE A C 1
ATOM 1294 O O . PHE A 1 84 ? 52.400 21.611 -10.419 1.00 18.89 85 PHE A O 1
ATOM 1311 N N . GLN A 1 85 ? 50.217 21.115 -10.653 1.00 17.61 86 GLN A N 1
ATOM 1312 C CA . GLN A 1 85 ? 50.219 21.317 -12.095 1.00 19.91 86 GLN A CA 1
ATOM 1313 C C . GLN A 1 85 ? 50.442 22.795 -12.433 1.00 18.94 86 GLN A C 1
ATOM 1314 O O . GLN A 1 85 ? 51.140 23.114 -13.398 1.00 22.71 86 GLN A O 1
ATOM 1328 N N . GLU A 1 86 ? 49.832 23.682 -11.642 1.00 19.22 87 GLU A N 1
ATOM 1329 C CA . GLU A 1 86 ? 49.824 25.129 -11.903 1.00 18.32 87 GLU A CA 1
ATOM 1330 C C . GLU A 1 86 ? 50.381 25.944 -10.755 1.00 16.66 87 GLU A C 1
ATOM 1331 O O . GLU A 1 86 ? 49.969 25.728 -9.607 1.00 17.11 87 GLU A O 1
ATOM 1343 N N . LYS A 1 87 ? 51.274 26.902 -11.033 1.00 16.64 88 LYS A N 1
ATOM 1344 C CA . LYS A 1 87 ? 51.752 27.796 -9.972 1.00 14.78 88 LYS A CA 1
ATOM 1345 C C . LYS A 1 87 ? 50.580 28.503 -9.285 1.00 15.98 88 LYS A C 1
ATOM 1346 O O . LYS A 1 87 ? 50.584 28.692 -8.060 1.00 15.84 88 LYS A O 1
ATOM 1365 N N . ALA A 1 88 ? 49.573 28.888 -10.059 1.00 16.71 89 ALA A N 1
ATOM 1366 C CA . ALA A 1 88 ? 48.442 29.620 -9.493 1.00 16.59 89 ALA A CA 1
ATOM 1367 C C . ALA A 1 88 ? 47.768 28.809 -8.396 1.00 17.12 89 ALA A C 1
ATOM 1368 O O . ALA A 1 88 ? 47.305 29.373 -7.400 1.00 16.61 89 ALA A O 1
ATOM 1375 N N . GLY A 1 89 ? 47.705 27.493 -8.572 1.00 14.44 90 GLY A N 1
ATOM 1376 C CA . GLY A 1 89 ? 47.094 26.637 -7.556 1.00 15.62 90 GLY A CA 1
ATOM 1377 C C . GLY A 1 89 ? 47.992 26.499 -6.345 1.00 15.97 90 GLY A C 1
ATOM 1378 O O . GLY A 1 89 ? 47.520 26.503 -5.186 1.00 15.04 90 GLY A O 1
ATOM 1382 N N . CYS A 1 90 ? 49.289 26.367 -6.604 1.00 15.54 91 CYS A N 1
ATOM 1383 C CA . CYS A 1 90 ? 50.260 26.301 -5.530 1.00 14.40 91 CYS A CA 1
ATOM 1384 C C . CYS A 1 90 ? 50.170 27.572 -4.677 1.00 14.38 91 CYS A C 1
ATOM 1385 O O . CYS A 1 90 ? 50.188 27.517 -3.435 1.00 14.99 91 CYS A O 1
ATOM 1393 N N . ASP A 1 91 ? 50.049 28.719 -5.330 1.00 14.93 92 ASP A N 1
ATOM 1394 C CA . ASP A 1 91 ? 49.956 29.983 -4.619 1.00 13.91 92 ASP A CA 1
ATOM 1395 C C . ASP A 1 91 ? 48.731 30.023 -3.708 1.00 15.11 92 ASP A C 1
ATOM 1396 O O . ASP A 1 91 ? 48.800 30.576 -2.600 1.00 15.79 92 ASP A O 1
ATOM 1405 N N . GLU A 1 92 ? 47.601 29.489 -4.173 1.00 14.70 93 GLU A N 1
ATOM 1406 C CA . GLU A 1 92 ? 46.383 29.511 -3.367 1.00 15.64 93 GLU A CA 1
ATOM 1407 C C . GLU A 1 92 ? 46.549 28.695 -2.100 1.00 14.27 93 GLU A C 1
ATOM 1408 O O . GLU A 1 92 ? 46.169 29.142 -1.008 1.00 16.83 93 GLU A O 1
ATOM 1420 N N . ILE A 1 93 ? 47.083 27.488 -2.233 1.00 13.73 94 ILE A N 1
ATOM 1421 C CA . ILE A 1 93 ? 47.255 26.630 -1.068 1.00 14.82 94 ILE A CA 1
ATOM 1422 C C . ILE A 1 93 ? 48.328 27.215 -0.151 1.00 13.71 94 ILE A C 1
ATOM 1423 O O . ILE A 1 93 ? 48.186 27.179 1.073 1.00 15.24 94 ILE A O 1
ATOM 1439 N N . TRP A 1 94 ? 49.404 27.749 -0.724 1.00 14.88 95 TRP A N 1
ATOM 1440 C CA . TRP A 1 94 ? 50.459 28.382 0.074 1.00 13.50 95 TRP A CA 1
ATOM 1441 C C . TRP A 1 94 ? 49.886 29.534 0.874 1.00 16.11 95 TRP A C 1
ATOM 1442 O O . TRP A 1 94 ? 50.197 29.711 2.063 1.00 17.28 95 TRP A O 1
ATOM 1463 N N . GLU A 1 95 ? 49.040 30.335 0.235 1.00 16.05 96 GLU A N 1
ATOM 1464 C CA . GLU A 1 95 ? 48.441 31.463 0.951 1.00 17.49 96 GLU A CA 1
ATOM 1465 C C . GLU A 1 95 ? 47.621 30.972 2.149 1.00 16.36 96 GLU A C 1
ATOM 1466 O O . GLU A 1 95 ? 47.620 31.591 3.212 1.00 17.52 96 GLU A O 1
ATOM 1478 N N . LYS A 1 96 ? 46.925 29.858 1.992 1.00 15.54 97 LYS A N 1
ATOM 1479 C CA . LYS A 1 96 ? 46.109 29.345 3.081 1.00 16.13 97 LYS A CA 1
ATOM 1480 C C . LYS A 1 96 ? 46.989 28.822 4.208 1.00 15.54 97 LYS A C 1
ATOM 1481 O O . LYS A 1 96 ? 46.712 29.063 5.383 1.00 15.59 97 LYS A O 1
ATOM 1500 N N . ILE A 1 97 ? 48.065 28.130 3.863 1.00 14.14 98 ILE A N 1
ATOM 1501 C CA . ILE A 1 97 ? 49.004 27.655 4.880 1.00 13.24 98 ILE A CA 1
ATOM 1502 C C . ILE A 1 97 ? 49.531 28.848 5.652 1.00 14.58 98 ILE A C 1
ATOM 1503 O O . ILE A 1 97 ? 49.577 28.832 6.901 1.00 15.78 98 ILE A O 1
ATOM 1519 N N . CYS A 1 98 ? 49.925 29.883 4.925 1.00 16.12 99 CYS A N 1
ATOM 1520 C CA . CYS A 1 98 ? 50.472 31.084 5.552 1.00 15.52 99 CYS A CA 1
ATOM 1521 C C . CYS A 1 98 ? 49.435 31.788 6.420 1.00 15.92 99 CYS A C 1
ATOM 1522 O O . CYS A 1 98 ? 49.750 32.253 7.514 1.00 17.42 99 CYS A O 1
ATOM 1530 N N . GLN A 1 99 ? 48.186 31.825 5.981 1.00 16.50 100 GLN A N 1
ATOM 1531 C CA . GLN A 1 99 ? 47.128 32.403 6.816 1.00 17.02 100 GLN A CA 1
ATOM 1532 C C . GLN A 1 99 ? 46.953 31.643 8.128 1.00 17.73 100 GLN A C 1
ATOM 1533 O O . GLN A 1 99 ? 46.772 32.246 9.188 1.00 19.33 100 GLN A O 1
ATOM 1547 N N . VAL A 1 100 ? 46.979 30.316 8.060 1.00 15.89 101 VAL A N 1
ATOM 1548 C CA . VAL A 1 100 ? 46.835 29.498 9.257 1.00 16.05 101 VAL A CA 1
ATOM 1549 C C . VAL A 1 100 ? 48.009 29.721 10.211 1.00 16.61 101 VAL A C 1
ATOM 1550 O O . VAL A 1 100 ? 47.815 29.833 11.428 1.00 18.46 101 VAL A O 1
ATOM 1563 N N . GLN A 1 101 ? 49.230 29.799 9.684 1.00 15.66 102 GLN A N 1
ATOM 1564 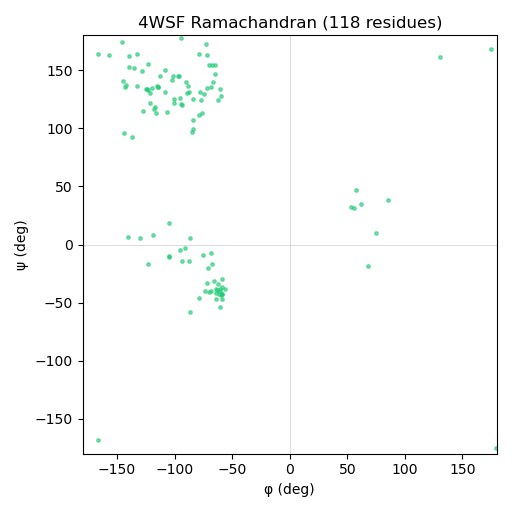C CA . GLN A 1 101 ? 50.396 29.917 10.569 1.00 17.30 102 GLN A CA 1
ATOM 1565 C C . GLN A 1 101 ? 50.747 31.351 10.946 1.00 17.51 102 GLN A C 1
ATOM 1566 O O . GLN A 1 101 ? 51.533 31.575 11.881 1.00 20.06 102 GLN A O 1
ATOM 1580 N N . GLY A 1 1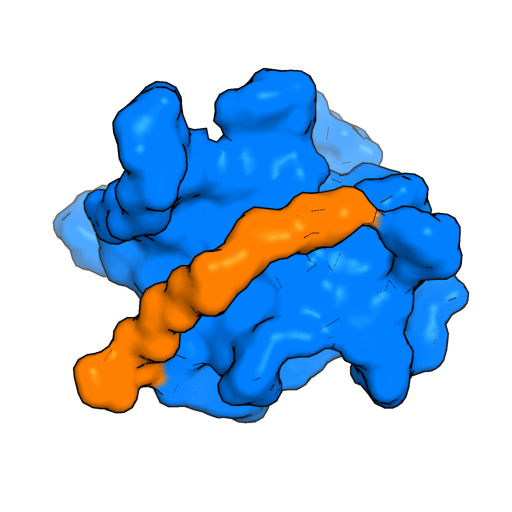02 ? 50.172 32.318 10.232 1.00 17.42 103 GLY A N 1
ATOM 1581 C CA . GLY A 1 102 ? 50.449 33.716 10.480 1.00 19.45 103 GLY A CA 1
ATOM 1582 C C . GLY A 1 102 ? 51.685 34.240 9.774 1.00 21.02 103 GLY A C 1
ATOM 1583 O O . GLY A 1 102 ? 52.405 35.052 10.333 1.00 24.29 103 GLY A O 1
ATOM 1587 N N . LYS A 1 103 ? 51.918 33.797 8.542 1.00 20.08 104 LYS A N 1
ATOM 1588 C CA . LYS A 1 103 ? 53.093 34.196 7.770 1.00 22.20 104 LYS A CA 1
ATOM 1589 C C . LYS A 1 103 ? 52.731 35.135 6.622 1.00 24.19 104 LYS A C 1
ATOM 1590 O O . LYS A 1 103 ? 51.630 35.065 6.075 1.00 23.42 104 LYS A O 1
ATOM 1609 N N . ASP A 1 104 ? 53.669 36.010 6.272 1.00 25.25 105 ASP A N 1
ATOM 1610 C CA . ASP A 1 104 ? 53.639 36.719 4.995 1.00 27.43 105 ASP A CA 1
ATOM 1611 C C . ASP A 1 104 ? 53.743 35.681 3.865 1.00 26.43 105 ASP A C 1
ATOM 1612 O O . ASP A 1 104 ? 54.688 34.907 3.8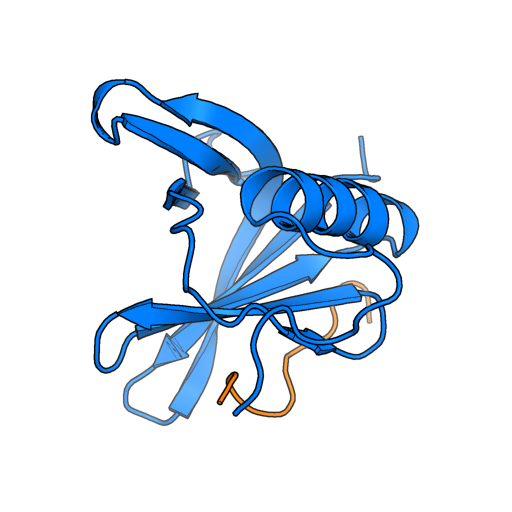45 1.00 26.56 105 ASP A O 1
ATOM 1621 N N . PRO A 1 105 ? 52.784 35.660 2.918 1.00 27.82 106 PRO A N 1
ATOM 1622 C CA . PRO A 1 105 ? 52.825 34.618 1.882 1.00 25.93 106 PRO A CA 1
ATOM 1623 C C . PRO A 1 105 ? 53.985 34.745 0.897 1.00 27.17 106 PRO A C 1
ATOM 1624 O O . PRO A 1 105 ? 54.182 33.844 0.080 1.00 27.59 106 PRO A O 1
ATOM 1635 N N . SER A 1 106 ? 54.741 35.834 0.969 1.00 27.44 107 SER A N 1
ATOM 1636 C CA . SER A 1 106 ? 55.952 35.952 0.162 1.00 26.98 107 SER A CA 1
ATOM 1637 C C . SER A 1 106 ? 57.091 35.096 0.734 1.00 27.19 107 SER A C 1
ATOM 1638 O O . SER A 1 106 ? 58.121 34.944 0.081 1.00 28.83 107 SER A O 1
ATOM 1646 N N . VAL A 1 107 ? 56.932 34.530 1.935 1.00 25.04 108 VAL A N 1
ATOM 1647 C CA . VAL A 1 107 ? 58.000 33.668 2.461 1.00 26.33 108 VAL A CA 1
ATOM 1648 C C . VAL A 1 107 ? 58.075 32.411 1.605 1.00 24.17 108 VAL A C 1
ATOM 1649 O O . VAL A 1 107 ? 57.094 32.032 0.973 1.00 25.31 108 VAL A O 1
ATOM 1662 N N . GLU A 1 108 ? 59.247 31.790 1.567 1.00 24.93 109 GLU A N 1
ATOM 1663 C CA . GLU A 1 108 ? 59.447 30.547 0.826 1.00 27.88 109 GLU A CA 1
ATOM 1664 C C . GLU A 1 108 ? 59.530 29.363 1.772 1.00 24.92 109 GLU A C 1
ATOM 1665 O O . GLU A 1 108 ? 59.506 28.219 1.334 1.00 25.71 109 GLU A O 1
ATOM 1677 N N . ILE A 1 109 ? 59.636 29.646 3.070 1.00 26.50 110 ILE A N 1
ATOM 1678 C CA . ILE A 1 109 ? 59.568 28.617 4.098 1.00 26.76 110 ILE A CA 1
ATOM 1679 C C . ILE A 1 109 ? 58.861 29.246 5.286 1.00 25.37 110 ILE A C 1
ATOM 1680 O O . ILE A 1 109 ? 59.089 30.421 5.585 1.00 25.31 110 ILE A O 1
ATOM 1696 N N . THR A 1 110 ? 57.993 28.493 5.954 1.00 23.71 111 THR A N 1
ATOM 1697 C CA . THR A 1 110 ? 57.108 29.099 6.939 1.00 21.74 111 THR A CA 1
ATOM 1698 C C . THR A 1 110 ? 57.694 29.106 8.345 1.00 23.92 111 THR A C 1
ATOM 1699 O O . THR A 1 110 ? 57.085 29.652 9.262 1.00 26.35 111 THR A O 1
ATOM 1710 N N . GLN A 1 111 ? 58.874 28.521 8.511 1.00 26.59 112 GLN A N 1
ATOM 1711 C CA . GLN A 1 111 ? 59.570 28.547 9.796 1.00 32.46 112 GLN A CA 1
ATOM 1712 C C . GLN A 1 111 ? 61.059 28.773 9.580 1.00 38.05 112 GLN A C 1
ATOM 1713 O O .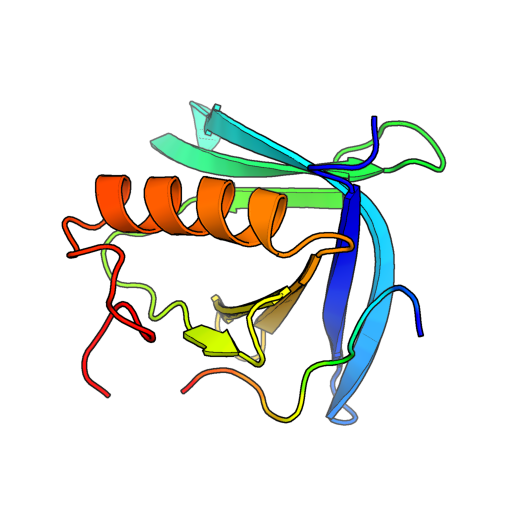 GLN A 1 111 ? 61.596 28.419 8.537 1.00 39.62 112 GLN A O 1
ATOM 1727 N N . ASP A 1 112 ? 61.722 29.360 10.575 1.00 41.35 113 ASP A N 1
ATOM 1728 C CA . ASP A 1 112 ? 63.168 29.561 10.529 1.00 49.92 113 ASP A CA 1
ATOM 1729 C C . ASP A 1 112 ? 63.898 28.295 11.007 1.00 57.25 113 ASP A C 1
ATOM 1730 O O . ASP A 1 112 ? 63.632 27.818 12.107 1.00 59.81 113 ASP A O 1
ATOM 1739 N N . ILE A 1 113 ? 64.814 27.772 10.186 1.00 61.32 114 ILE A N 1
ATOM 1740 C CA . ILE A 1 113 ? 65.466 26.468 10.421 1.00 65.68 114 ILE A CA 1
ATOM 1741 C C . ILE A 1 113 ? 64.449 25.342 10.257 1.00 66.82 114 ILE A C 1
ATOM 1742 O O . ILE A 1 113 ? 63.573 25.401 9.392 1.00 67.03 114 ILE A O 1
ATOM 1758 N N . VAL B 2 8 ? 57.040 16.209 -16.707 1.00 63.46 1055 VAL B N 1
ATOM 1759 C CA . VAL B 2 8 ? 56.881 17.512 -17.346 1.00 63.69 1055 VAL B CA 1
ATOM 1760 C C . VAL B 2 8 ? 55.665 18.253 -16.759 1.00 57.73 1055 VAL B C 1
ATOM 1761 O O . VAL B 2 8 ? 55.700 19.473 -16.576 1.00 58.51 1055 VAL B O 1
ATOM 1773 N N . VAL B 2 9 ? 54.602 17.518 -16.437 1.00 49.91 1056 VAL B N 1
ATOM 1774 C CA . VAL B 2 9 ? 53.403 18.128 -15.870 1.00 45.78 1056 VAL B CA 1
ATOM 1775 C C . VAL B 2 9 ? 53.611 18.420 -14.389 1.00 40.02 1056 VAL B C 1
ATOM 1776 O O . VAL B 2 9 ? 53.295 19.515 -13.914 1.00 39.18 1056 VAL B O 1
ATOM 1789 N N . PHE B 2 10 ? 54.161 17.440 -13.675 1.00 35.42 1057 PHE B N 1
ATOM 1790 C CA . PHE B 2 10 ? 54.380 17.540 -12.234 1.00 33.37 1057 PHE B CA 1
ATOM 1791 C C . PHE B 2 10 ? 55.869 17.450 -11.889 1.00 35.30 1057 PHE B C 1
ATOM 1792 O O . PHE B 2 10 ? 56.506 16.427 -12.132 1.00 40.15 1057 PHE B O 1
ATOM 1809 N N . LYS B 2 11 ? 56.430 18.511 -11.321 1.00 32.13 1058 LYS B N 1
ATOM 1810 C CA . LYS B 2 11 ? 57.816 18.458 -10.840 1.00 31.60 1058 LYS B CA 1
ATOM 1811 C C . LYS B 2 11 ? 57.968 17.449 -9.675 1.00 32.86 1058 LYS B C 1
ATOM 1812 O O . LYS B 2 11 ? 57.061 17.272 -8.870 1.00 28.72 1058 LYS B O 1
ATOM 1831 N N . LYS B 2 12 ? 59.120 16.795 -9.589 1.00 37.57 1059 LYS B N 1
ATOM 1832 C CA . LYS B 2 12 ? 59.446 15.973 -8.429 1.00 39.55 1059 LYS B CA 1
ATOM 1833 C C . LYS B 2 12 ? 60.316 16.781 -7.456 1.00 37.27 1059 LYS B C 1
ATOM 1834 O O . LYS B 2 12 ? 61.139 17.590 -7.886 1.00 35.17 1059 LYS B O 1
ATOM 1853 N N . PRO B 2 13 ? 60.151 16.565 -6.142 1.00 37.97 1060 PRO B N 1
ATOM 1854 C CA . PRO B 2 13 ? 60.976 17.350 -5.219 1.00 39.44 1060 PRO B CA 1
ATOM 1855 C C . PRO B 2 13 ? 62.454 17.047 -5.341 1.00 37.51 1060 PRO B C 1
ATOM 1856 O O . PRO B 2 13 ? 62.825 15.946 -5.751 1.00 39.00 1060 PRO B O 1
ATOM 1867 N N . LEU B 2 14 ? 63.282 18.013 -4.968 1.00 38.34 1061 LEU B N 1
ATOM 1868 C CA . LEU B 2 14 ? 64.724 17.830 -4.994 1.00 42.06 1061 LEU B CA 1
ATOM 1869 C C . LEU B 2 14 ? 65.201 17.201 -3.684 1.00 44.19 1061 LEU B C 1
ATOM 1870 O O . LEU B 2 14 ? 65.826 16.145 -3.697 1.00 49.46 1061 LEU B O 1
ATOM 1886 N N . ALA B 2 15 ? 64.917 17.855 -2.560 1.00 41.89 1062 ALA B N 1
ATOM 1887 C CA . ALA B 2 15 ? 65.211 17.296 -1.234 1.00 40.75 1062 ALA B CA 1
ATOM 1888 C C . ALA B 2 15 ? 63.990 17.450 -0.359 1.00 37.45 1062 ALA B C 1
ATOM 1889 O O . ALA B 2 15 ? 63.094 18.206 -0.717 1.00 36.38 1062 ALA B O 1
ATOM 1896 N N . PRO B 2 16 ? 63.929 16.718 0.777 1.00 38.86 1063 PRO B N 1
ATOM 1897 C CA . PRO B 2 16 ? 62.806 16.944 1.696 1.00 38.60 1063 PRO B CA 1
ATOM 1898 C C . PRO B 2 16 ? 62.965 18.273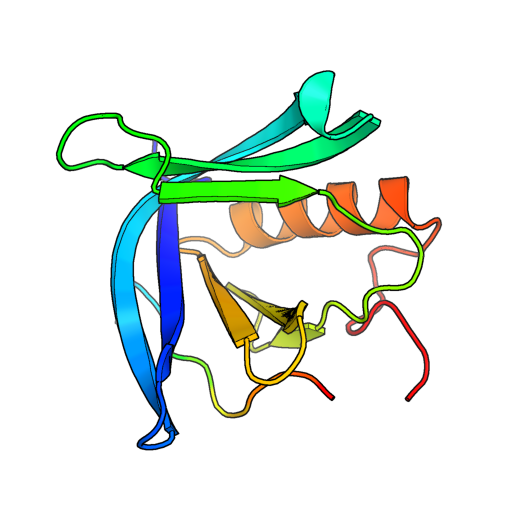 2.421 1.00 37.83 1063 PRO B C 1
ATOM 1899 O O . PRO B 2 16 ? 64.008 18.906 2.284 1.00 39.36 1063 PRO B O 1
ATOM 1910 N N . ALA B 2 17 ? 61.958 18.699 3.173 1.00 34.82 1064 ALA B N 1
ATOM 1911 C CA . ALA B 2 17 ? 62.047 19.975 3.869 1.00 37.54 1064 ALA B CA 1
ATOM 1912 C C . ALA B 2 17 ? 63.020 19.824 5.015 1.00 41.50 1064 ALA B C 1
ATOM 1913 O O . ALA B 2 17 ? 63.327 18.699 5.404 1.00 39.28 1064 ALA B O 1
ATOM 1920 N N . PRO B 2 18 ? 63.513 20.947 5.563 1.00 48.62 1065 PRO B N 1
ATOM 1921 C CA . PRO B 2 18 ? 64.345 20.852 6.771 1.00 52.39 1065 PRO B CA 1
ATOM 1922 C C . PRO B 2 18 ? 63.492 20.839 8.035 1.00 52.68 1065 PRO B C 1
ATOM 1923 O O . PRO B 2 18 ? 62.276 20.711 7.891 1.00 53.82 1065 PRO B O 1
#

B-factor: mean 34.1, std 17.89, range [13.24, 111.25]

GO terms:
  GO:0005634 nucleus (C, IDA)
  GO:0005737 cytoplasm (C, IDA)
  GO:0045175 basal protein localization (P, IMP)
  GO:0055059 asymmetric neuroblast division (P, IMP)
  GO:0061060 negative regulation of peptidoglycan recognition protein signaling pathway (P, IMP)
  GO:0005515 protein binding (F, IPI)
  GO:0000775 chromosome, centromeric region (C, IPI)
  GO:0030289 protein phosphatase 4 complex (C, IDA)
  GO:0006281 DNA repair (P, IMP)

InterPro domains:
  IPR006887 Serine/threonine-protein phosphatase 4 regulatory subunit 3-like, central domain [PF04802] (146-632)
  IPR011993 PH-like domain superfamily [G3DSA:2.30.29.30] (2-123)
  IPR016024 Armadillo-type fold [SSF48371] (176-622)
  IPR051137 Serine/threonine-protein phosphatase 4 regulatory subunit 3-like [PTHR23318] (6-858)
  IPR055236 PP4R3, EVH1-like domain [PF22972] (7-104)

CATH classification: 2.30.29.30

Foldseek 3Di:
DALQKWWKWKQDPVRDTDTQAIFGWDWDQDVVVRAIWIWTQHPVPRDTSDTAHLDLAWKWAAPPLFKTWTARDVNIIMIIGGPDSNSVLVVLVVSCVRNVHDSVDRINHDD/DPDDDDDDDDD

Organism: Drosophila melanogaster (NCBI:txid7227)